Protein AF-0000000083257039 (afdb_homodimer)

Structure (mmCIF, N/CA/C/O backbone):
data_AF-0000000083257039-model_v1
#
loop_
_entity.id
_entity.type
_entity.pdbx_description
1 polymer 'Small, acid-soluble spore protein I'
#
loop_
_atom_site.group_PDB
_atom_site.id
_atom_site.type_symbol
_atom_site.label_atom_id
_atom_site.label_alt_id
_atom_site.label_comp_id
_atom_site.label_asym_id
_atom_site.label_entity_id
_atom_site.label_seq_id
_atom_site.pdbx_PDB_ins_code
_atom_site.Cartn_x
_atom_site.Cartn_y
_atom_site.Cartn_z
_atom_site.occupancy
_atom_site.B_iso_or_equiv
_atom_site.auth_seq_id
_atom_site.auth_comp_id
_atom_site.auth_asym_id
_atom_site.auth_atom_id
_atom_site.pdbx_PDB_model_num
ATOM 1 N N . MET A 1 1 ? -11.008 24.078 1.242 1 37.28 1 MET A N 1
ATOM 2 C CA . MET A 1 1 ? -9.961 23.5 0.401 1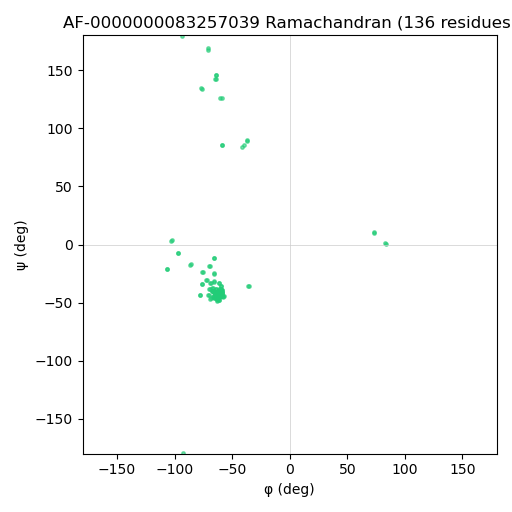 37.28 1 MET A CA 1
ATOM 3 C C . MET A 1 1 ? -9.883 22 0.578 1 37.28 1 MET A C 1
ATOM 5 O O . MET A 1 1 ? -9.797 21.5 1.703 1 37.28 1 MET A O 1
ATOM 9 N N . ASP A 1 2 ? -10.664 21.094 0.038 1 45.69 2 ASP A N 1
ATOM 10 C CA . ASP A 1 2 ? -11 19.688 0.23 1 45.69 2 ASP A CA 1
ATOM 11 C C . ASP A 1 2 ? -9.75 18.859 0.533 1 45.69 2 ASP A C 1
ATOM 13 O O . ASP A 1 2 ? -8.805 18.859 -0.255 1 45.69 2 ASP A O 1
ATOM 17 N N . LEU A 1 3 ? -9.289 18.797 1.85 1 57.06 3 LEU A N 1
ATOM 18 C CA . LEU A 1 3 ? -8.078 18.156 2.354 1 57.06 3 LEU A CA 1
ATOM 19 C C . LEU A 1 3 ? -7.809 16.859 1.6 1 57.06 3 LEU A C 1
ATOM 21 O O . LEU A 1 3 ? -8.625 15.93 1.631 1 57.06 3 LEU A O 1
ATOM 25 N N . ASN A 1 4 ? -6.973 16.859 0.339 1 85.5 4 ASN A N 1
ATOM 26 C CA . ASN A 1 4 ? -6.492 15.719 -0.444 1 85.5 4 ASN A CA 1
ATOM 27 C C . ASN A 1 4 ? -5.621 14.789 0.395 1 85.5 4 ASN A C 1
ATOM 29 O O . ASN A 1 4 ? -4.523 15.172 0.814 1 85.5 4 ASN A O 1
ATOM 33 N N . LEU A 1 5 ? -6.211 13.836 1.13 1 91.81 5 LEU A N 1
ATOM 34 C CA . LEU A 1 5 ? -5.582 12.844 1.993 1 91.81 5 LEU A CA 1
ATOM 35 C C . LEU A 1 5 ? -4.25 12.383 1.409 1 91.81 5 LEU A C 1
ATOM 37 O O . LEU A 1 5 ? -3.277 12.195 2.143 1 91.81 5 LEU A O 1
ATOM 41 N N . ARG A 1 6 ? -4.238 12.32 0.214 1 94.12 6 ARG A N 1
ATOM 42 C CA . ARG A 1 6 ? -2.992 11.938 -0.436 1 94.12 6 ARG A CA 1
ATOM 43 C C . ARG A 1 6 ? -1.897 12.961 -0.178 1 94.12 6 ARG A C 1
ATOM 45 O O . ARG A 1 6 ? -0.791 12.609 0.234 1 94.12 6 ARG A O 1
ATOM 52 N N . LYS A 1 7 ? -2.209 14.133 -0.351 1 93.69 7 LYS A N 1
ATOM 53 C CA . LYS A 1 7 ? -1.231 15.195 -0.168 1 93.69 7 LYS A CA 1
ATOM 54 C C . LYS A 1 7 ? -0.823 15.328 1.297 1 93.69 7 LYS A C 1
ATOM 56 O O . LYS A 1 7 ? 0.347 15.562 1.602 1 93.69 7 LYS A O 1
ATOM 61 N N . ALA A 1 8 ? -1.8 15.195 2.123 1 94.44 8 ALA A N 1
ATOM 62 C CA . ALA A 1 8 ? -1.508 15.273 3.553 1 94.44 8 ALA A CA 1
ATOM 63 C C . ALA A 1 8 ? -0.516 14.195 3.971 1 94.44 8 ALA A C 1
ATOM 65 O O . ALA A 1 8 ? 0.434 14.469 4.711 1 94.44 8 ALA A O 1
ATOM 66 N N . ILE A 1 9 ? -0.682 13.031 3.484 1 95.62 9 ILE A N 1
ATOM 67 C CA . ILE A 1 9 ? 0.191 11.914 3.822 1 95.62 9 ILE A CA 1
ATOM 68 C C . ILE A 1 9 ? 1.566 12.125 3.191 1 95.62 9 ILE A C 1
ATOM 70 O O . ILE A 1 9 ? 2.592 11.898 3.836 1 95.62 9 ILE A O 1
ATOM 74 N N . GLN A 1 10 ? 1.531 12.555 1.956 1 95.69 10 GLN A N 1
ATOM 75 C CA . GLN A 1 10 ? 2.797 12.82 1.28 1 95.69 10 GLN A CA 1
ATOM 76 C C . GLN A 1 10 ? 3.609 13.867 2.027 1 95.69 10 GLN A C 1
ATOM 78 O O . GLN A 1 10 ? 4.828 13.742 2.17 1 95.69 10 GLN A O 1
ATOM 83 N N . ASN A 1 11 ? 2.92 14.844 2.514 1 95.56 11 ASN A N 1
ATOM 84 C CA . ASN A 1 11 ? 3.594 15.898 3.266 1 95.56 11 ASN A CA 1
ATOM 85 C C . ASN A 1 11 ? 4.164 15.375 4.578 1 95.56 11 ASN A C 1
ATOM 87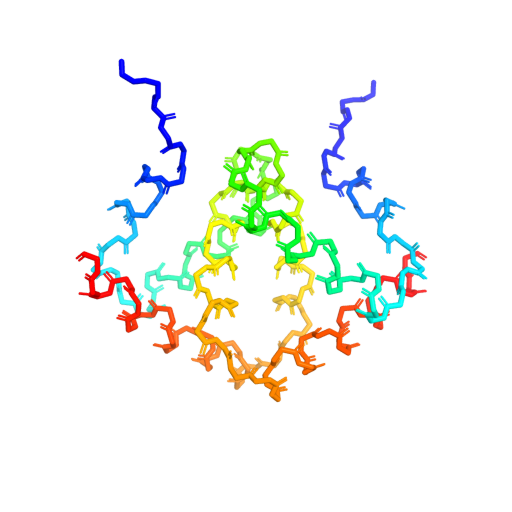 O O . ASN A 1 11 ? 5.234 15.805 5.016 1 95.56 11 ASN A O 1
ATOM 91 N N . ASN A 1 12 ? 3.426 14.5 5.16 1 94.75 12 ASN A N 1
ATOM 92 C CA . ASN A 1 12 ? 3.848 13.945 6.441 1 94.75 12 ASN A CA 1
ATOM 93 C C . ASN A 1 12 ? 5.117 13.117 6.301 1 94.75 12 ASN A C 1
ATOM 95 O O . ASN A 1 12 ? 5.953 13.094 7.207 1 94.75 12 ASN A O 1
ATOM 99 N N . VAL A 1 13 ? 5.281 12.484 5.176 1 96.62 13 VAL A N 1
ATOM 100 C CA . VAL A 1 13 ? 6.414 11.57 5.035 1 96.62 13 VAL A CA 1
ATOM 101 C C . VAL A 1 13 ? 7.52 12.242 4.223 1 96.62 13 VAL A C 1
ATOM 103 O O . VAL A 1 13 ? 8.555 11.625 3.943 1 96.62 13 VAL A O 1
ATOM 106 N N . ALA A 1 14 ? 7.328 13.414 3.893 1 96.88 14 ALA A N 1
ATOM 107 C CA . ALA A 1 14 ? 8.344 14.141 3.133 1 96.88 14 ALA A CA 1
ATOM 108 C C . ALA A 1 14 ? 9.656 14.227 3.908 1 96.88 14 ALA A C 1
ATOM 110 O O . ALA A 1 14 ? 9.664 14.602 5.082 1 96.88 14 ALA A O 1
ATOM 111 N N . GLY A 1 15 ? 10.758 13.781 3.264 1 96.31 15 GLY A N 1
ATOM 112 C CA . GLY A 1 15 ? 12.078 13.883 3.857 1 96.31 15 GLY A CA 1
ATOM 113 C C . GLY A 1 15 ? 12.398 12.758 4.82 1 96.31 15 GLY A C 1
ATOM 114 O O . GLY A 1 15 ? 13.445 12.758 5.469 1 96.31 15 GLY A O 1
ATOM 115 N N . HIS A 1 16 ? 11.492 11.852 4.98 1 97.69 16 HIS A N 1
ATOM 116 C CA . HIS A 1 16 ? 11.758 10.703 5.848 1 97.69 16 HIS A CA 1
ATOM 117 C C . HIS A 1 16 ? 12.891 9.852 5.297 1 97.69 16 HIS A C 1
ATOM 119 O O . HIS A 1 16 ? 13.031 9.695 4.078 1 97.69 16 HIS A O 1
ATOM 125 N N . ASN A 1 17 ? 13.656 9.297 6.266 1 97.81 17 ASN A N 1
ATOM 126 C CA . ASN A 1 17 ? 14.656 8.32 5.848 1 97.81 17 ASN A CA 1
ATOM 127 C C . ASN A 1 17 ? 14.117 6.898 5.906 1 97.81 17 ASN A C 1
ATOM 129 O O . ASN A 1 17 ? 12.945 6.688 6.234 1 97.81 17 ASN A O 1
ATOM 133 N N . GLU A 1 18 ? 14.938 5.961 5.566 1 98.06 18 GLU A N 1
ATOM 134 C CA . GLU A 1 18 ? 14.484 4.578 5.461 1 98.06 18 GLU A CA 1
ATOM 135 C C . GLU A 1 18 ? 13.961 4.062 6.797 1 98.06 18 GLU A C 1
ATOM 137 O O . GLU A 1 18 ? 12.953 3.346 6.84 1 98.06 18 GLU A O 1
ATOM 142 N N . GLU A 1 19 ? 14.664 4.395 7.898 1 98.06 19 GLU A N 1
ATOM 143 C CA . GLU A 1 19 ? 14.266 3.945 9.227 1 98.06 19 GLU A CA 1
ATOM 144 C C . GLU A 1 19 ? 12.891 4.496 9.609 1 98.06 19 GLU A C 1
ATOM 146 O O . GLU A 1 19 ? 12.062 3.781 10.18 1 98.06 19 GLU A O 1
ATOM 151 N N . GLN A 1 20 ? 12.68 5.723 9.359 1 98.12 20 GLN A N 1
ATOM 152 C CA . GLN A 1 20 ? 11.406 6.367 9.656 1 98.12 20 GLN A CA 1
ATOM 153 C C . GLN A 1 20 ? 10.281 5.77 8.812 1 98.12 20 GLN A C 1
ATOM 155 O O . GLN A 1 20 ? 9.172 5.551 9.312 1 98.12 20 GLN A O 1
ATOM 160 N N . LEU A 1 21 ? 10.555 5.551 7.559 1 98.44 21 LEU A N 1
ATOM 161 C CA . LEU A 1 21 ? 9.57 4.949 6.668 1 98.44 21 LEU A CA 1
ATOM 162 C C . LEU A 1 21 ? 9.219 3.539 7.125 1 98.44 21 LEU A C 1
ATOM 164 O O . LEU A 1 21 ? 8.039 3.174 7.168 1 98.44 21 LEU A O 1
ATOM 168 N N . GLU A 1 22 ? 10.203 2.811 7.461 1 98.38 22 GLU A N 1
ATOM 169 C CA . GLU A 1 22 ? 9.961 1.458 7.957 1 98.38 22 GLU A CA 1
ATOM 170 C C . GLU A 1 22 ? 9.109 1.479 9.227 1 98.38 22 GLU A C 1
ATOM 172 O O . GLU A 1 22 ? 8.211 0.654 9.391 1 98.38 22 GLU A O 1
ATOM 177 N N . ALA A 1 23 ? 9.422 2.355 10.156 1 97.5 23 ALA A N 1
ATOM 178 C CA . ALA A 1 23 ? 8.656 2.482 11.391 1 97.5 23 ALA A CA 1
ATOM 179 C C . ALA A 1 23 ? 7.195 2.816 11.102 1 97.5 23 ALA A C 1
ATOM 181 O O . ALA A 1 23 ? 6.289 2.273 11.734 1 97.5 23 ALA A O 1
ATOM 182 N N . THR A 1 24 ? 6.957 3.693 10.133 1 97.44 24 THR A N 1
ATOM 183 C CA . THR A 1 24 ? 5.605 4.086 9.75 1 97.44 24 THR A CA 1
ATOM 184 C C . THR A 1 24 ? 4.832 2.889 9.203 1 97.44 24 THR A C 1
ATOM 186 O O . THR A 1 24 ? 3.684 2.66 9.586 1 97.44 24 THR A O 1
ATOM 189 N N . ILE A 1 25 ? 5.492 2.119 8.375 1 97.94 25 ILE A N 1
ATOM 190 C CA . ILE A 1 25 ? 4.855 0.972 7.734 1 97.94 25 ILE A CA 1
ATOM 191 C C . ILE A 1 25 ? 4.566 -0.103 8.781 1 97.94 25 ILE A C 1
ATOM 193 O O . ILE A 1 25 ? 3.438 -0.591 8.883 1 97.94 25 ILE A O 1
ATOM 197 N N . THR A 1 26 ? 5.539 -0.414 9.625 1 97.5 26 THR A N 1
ATOM 198 C CA . THR A 1 26 ? 5.406 -1.493 10.594 1 97.5 26 THR A CA 1
ATOM 199 C C . THR A 1 26 ? 4.387 -1.129 11.672 1 97.5 26 THR A C 1
ATOM 201 O O . THR A 1 26 ? 3.621 -1.984 12.125 1 97.5 26 THR A O 1
ATOM 204 N N . GLU A 1 27 ? 4.359 0.117 12.102 1 96.19 27 GLU A N 1
ATOM 205 C CA . GLU A 1 27 ? 3.379 0.569 13.086 1 96.19 27 GLU A CA 1
ATOM 206 C C . GLU A 1 27 ? 1.958 0.447 12.539 1 96.19 27 GLU A C 1
ATOM 208 O O . GLU A 1 27 ? 1.054 -0.003 13.25 1 96.19 27 GLU A O 1
ATOM 213 N N . ALA A 1 28 ? 1.753 0.914 11.281 1 95.12 28 ALA A N 1
ATOM 214 C CA . ALA A 1 28 ? 0.429 0.846 10.664 1 95.12 28 ALA A CA 1
ATOM 215 C C . ALA A 1 28 ? -0.054 -0.598 10.562 1 95.12 28 ALA A C 1
ATOM 217 O O . ALA A 1 28 ? -1.235 -0.88 10.773 1 95.12 28 ALA A O 1
ATOM 218 N N . ILE A 1 29 ? 0.851 -1.49 10.32 1 96.06 29 ILE A N 1
ATOM 219 C CA . ILE A 1 29 ? 0.512 -2.898 10.148 1 96.06 29 ILE A CA 1
ATOM 220 C C . ILE A 1 29 ? 0.267 -3.541 11.508 1 96.06 29 ILE A C 1
ATOM 222 O O . ILE A 1 29 ? -0.728 -4.242 11.703 1 96.06 29 ILE A O 1
ATOM 226 N N . GLN A 1 30 ? 1.086 -3.252 12.461 1 94.94 30 GLN A N 1
ATOM 227 C CA . GLN A 1 30 ? 1.048 -3.906 13.766 1 94.94 30 GLN A CA 1
ATOM 228 C C . GLN A 1 30 ? -0.103 -3.375 14.617 1 94.94 30 GLN A C 1
ATOM 230 O O . GLN A 1 30 ? -0.695 -4.117 15.398 1 94.94 30 GLN A O 1
ATOM 235 N N . SER A 1 31 ? -0.402 -2.143 14.461 1 92.44 31 SER A N 1
ATOM 236 C CA . SER A 1 31 ? -1.479 -1.56 15.258 1 92.44 31 SER A CA 1
ATOM 237 C C . SER A 1 31 ? -2.836 -2.107 14.8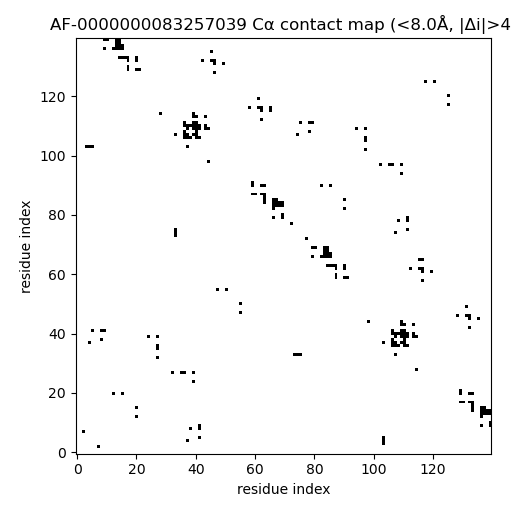36 1 92.44 31 SER A C 1
ATOM 239 O O . SER A 1 31 ? -3.771 -2.15 15.633 1 92.44 31 SER A O 1
ATOM 241 N N . GLY A 1 32 ? -2.963 -2.406 13.555 1 90.06 32 GLY A N 1
ATOM 242 C CA . GLY A 1 32 ? -4.219 -2.893 13.008 1 90.06 32 GLY A CA 1
ATOM 243 C C . GLY A 1 32 ? -5.281 -1.814 12.898 1 90.06 32 GLY A C 1
ATOM 244 O O . GLY A 1 32 ? -6.457 -2.113 12.695 1 90.06 32 GLY A O 1
ATOM 245 N N . GLU A 1 33 ? -4.871 -0.652 13.094 1 91.56 33 GLU A N 1
ATOM 246 C CA . GLU A 1 33 ? -5.836 0.443 13.047 1 91.56 33 GLU A CA 1
ATOM 247 C C . GLU A 1 33 ? -6.227 0.779 11.617 1 91.56 33 GLU A C 1
ATOM 249 O O . GLU A 1 33 ? -5.359 0.997 10.766 1 91.56 33 GLU A O 1
ATOM 254 N N . GLU A 1 34 ? -7.512 0.926 11.391 1 92.62 34 GLU A N 1
ATOM 255 C CA . GLU A 1 34 ? -8.023 1.18 10.047 1 92.62 34 GLU A CA 1
ATOM 256 C C . GLU A 1 34 ? -7.688 2.596 9.586 1 92.62 34 GLU A C 1
ATOM 258 O O . GLU A 1 34 ? -7.559 2.852 8.391 1 92.62 34 GLU A O 1
ATOM 263 N N . LYS A 1 35 ? -7.602 3.502 10.5 1 92.31 35 LYS A N 1
ATOM 264 C CA . LYS A 1 35 ? -7.336 4.902 10.172 1 92.31 35 LYS A CA 1
ATOM 265 C C . LYS A 1 35 ? -5.938 5.074 9.586 1 92.31 35 LYS A C 1
ATOM 267 O O . LYS A 1 35 ? -5.617 6.125 9.023 1 92.31 35 LYS A O 1
ATOM 272 N N . MET A 1 36 ? -5.008 4.055 9.641 1 94 36 MET A N 1
ATOM 273 C CA . MET A 1 36 ? -3.645 4.117 9.125 1 94 36 MET A CA 1
ATOM 274 C C . MET A 1 36 ? -3.562 3.496 7.734 1 94 36 MET A C 1
ATOM 276 O O . MET A 1 36 ? -2.562 3.664 7.035 1 94 36 MET A O 1
ATOM 280 N N . LEU A 1 37 ? -4.664 2.896 7.32 1 95.31 37 LEU A N 1
ATOM 281 C CA . LEU A 1 37 ? -4.664 2.176 6.051 1 95.31 37 LEU A CA 1
ATOM 282 C C . LEU A 1 37 ? -4.484 3.137 4.879 1 95.31 37 LEU A C 1
ATOM 284 O O . LEU A 1 37 ? -3.725 2.855 3.951 1 95.31 37 LEU A O 1
ATOM 288 N N . PRO A 1 38 ? -5.098 4.277 4.918 1 95.69 38 PRO A N 1
ATOM 289 C CA . PRO A 1 38 ? -4.871 5.215 3.812 1 95.69 38 PRO A CA 1
ATOM 290 C C . PRO A 1 38 ? -3.41 5.648 3.701 1 95.69 38 PRO A C 1
ATOM 292 O O . PRO A 1 38 ? -2.92 5.898 2.598 1 95.69 38 PRO A O 1
ATOM 295 N N . GLY A 1 39 ? -2.736 5.75 4.801 1 96.62 39 GLY A N 1
ATOM 296 C CA . GLY A 1 39 ? -1.321 6.082 4.777 1 96.62 39 GLY A CA 1
ATOM 297 C C . GLY A 1 39 ? -0.472 5.035 4.086 1 96.62 39 GLY A C 1
ATOM 298 O O . GLY A 1 39 ? 0.388 5.363 3.268 1 96.62 39 GLY A O 1
ATOM 299 N N . LEU A 1 40 ? -0.745 3.832 4.379 1 97.81 40 LEU A N 1
ATOM 300 C CA . LEU A 1 40 ? -0.064 2.729 3.711 1 97.81 40 LEU A CA 1
ATOM 301 C C . LEU A 1 40 ? -0.358 2.734 2.215 1 97.81 40 LEU A C 1
ATOM 303 O O . LEU A 1 40 ? 0.525 2.451 1.402 1 97.81 40 LEU A O 1
ATOM 307 N N . GLY A 1 41 ? -1.587 3.021 1.934 1 97.56 41 GLY A N 1
ATOM 308 C CA . GLY A 1 41 ? -1.981 3.082 0.535 1 97.56 41 GLY A CA 1
ATOM 309 C C . GLY A 1 41 ? -1.195 4.102 -0.264 1 97.56 41 GLY A C 1
ATOM 310 O O . GLY A 1 41 ? -0.783 3.832 -1.394 1 97.56 41 GLY A O 1
ATOM 311 N N . VAL A 1 42 ? -1.033 5.266 0.332 1 97.5 42 VAL A N 1
ATOM 312 C CA . VAL A 1 42 ? -0.289 6.324 -0.343 1 97.5 42 VAL A CA 1
ATOM 313 C C . VAL A 1 42 ? 1.158 5.887 -0.552 1 97.5 42 VAL A C 1
ATOM 315 O O . VAL A 1 42 ? 1.735 6.121 -1.617 1 97.5 42 VAL A O 1
ATOM 318 N N . LEU A 1 43 ? 1.793 5.227 0.439 1 98.06 43 LEU A N 1
ATOM 319 C CA . LEU A 1 43 ? 3.168 4.758 0.311 1 98.06 43 LEU A CA 1
ATOM 320 C C . LEU A 1 43 ? 3.281 3.701 -0.783 1 98.06 43 LEU A C 1
ATOM 322 O O . LEU A 1 43 ? 4.227 3.719 -1.573 1 98.06 43 LEU A O 1
ATOM 326 N N . PHE A 1 44 ? 2.311 2.791 -0.878 1 98.19 44 PHE A N 1
ATOM 327 C CA . PHE A 1 44 ? 2.295 1.77 -1.917 1 98.19 44 PHE A CA 1
ATOM 328 C C . PHE A 1 44 ? 2.188 2.404 -3.299 1 98.19 44 PHE A C 1
ATOM 330 O O . PHE A 1 44 ? 2.861 1.977 -4.238 1 98.19 44 PHE A O 1
ATOM 337 N N . GLU A 1 45 ? 1.3 3.391 -3.34 1 97.81 45 GLU A N 1
ATOM 338 C CA . GLU A 1 45 ? 1.14 4.098 -4.605 1 97.81 45 GLU A CA 1
ATOM 339 C C . GLU A 1 45 ? 2.451 4.738 -5.051 1 97.81 45 GLU A C 1
ATOM 341 O O . GLU A 1 45 ? 2.82 4.66 -6.223 1 97.81 45 GLU A O 1
ATOM 346 N N . MET A 1 46 ? 3.162 5.359 -4.176 1 97.44 46 MET A N 1
ATOM 347 C CA . MET A 1 46 ? 4.434 6.004 -4.496 1 97.44 46 MET A CA 1
ATOM 348 C C . MET A 1 46 ? 5.461 4.98 -4.969 1 97.44 46 MET A C 1
ATOM 350 O O . MET A 1 46 ? 6.18 5.219 -5.938 1 97.44 46 MET A O 1
ATOM 354 N N . TYR A 1 47 ? 5.492 3.842 -4.305 1 97.88 47 TYR A N 1
ATOM 355 C CA . TYR A 1 47 ? 6.418 2.797 -4.73 1 97.88 47 TYR A CA 1
ATOM 356 C C . TYR A 1 47 ? 6.031 2.254 -6.102 1 97.88 47 TYR A C 1
ATOM 358 O O . TYR A 1 47 ? 6.891 2.094 -6.973 1 97.88 47 TYR A O 1
ATOM 366 N N . TRP A 1 48 ? 4.793 2.014 -6.293 1 97.94 48 TRP A N 1
ATOM 367 C CA . TRP A 1 48 ? 4.297 1.41 -7.523 1 97.94 48 TRP A CA 1
ATOM 368 C C . TRP A 1 48 ? 4.633 2.279 -8.734 1 97.94 48 TRP A C 1
ATOM 370 O O . TRP A 1 48 ? 4.996 1.765 -9.789 1 97.94 48 TRP A O 1
ATOM 380 N N . GLN A 1 49 ? 4.535 3.551 -8.555 1 96.25 49 GLN A N 1
ATOM 381 C CA . GLN A 1 49 ? 4.758 4.484 -9.656 1 96.25 49 GLN A CA 1
ATOM 382 C C . GLN A 1 49 ? 6.23 4.516 -10.062 1 96.25 49 GLN A C 1
ATOM 384 O O . GLN A 1 49 ? 6.562 4.898 -11.188 1 96.25 49 GLN A O 1
ATOM 389 N N . GLN A 1 50 ? 7.078 4.043 -9.18 1 95.38 50 GLN A N 1
ATOM 390 C CA . GLN A 1 50 ? 8.516 4.078 -9.445 1 95.38 50 GLN A CA 1
ATOM 391 C C . GLN A 1 50 ? 9.047 2.684 -9.766 1 95.38 50 GLN A C 1
ATOM 393 O O . GLN A 1 50 ? 10.141 2.543 -10.32 1 95.38 50 GLN A O 1
ATOM 398 N N . ALA A 1 51 ? 8.344 1.71 -9.375 1 96.38 51 ALA A N 1
ATOM 399 C CA . ALA A 1 51 ? 8.789 0.328 -9.539 1 96.38 51 ALA A CA 1
ATOM 400 C C . ALA A 1 51 ? 8.906 -0.044 -11.008 1 96.38 51 ALA A C 1
ATOM 402 O O . ALA A 1 51 ? 8.094 0.401 -11.836 1 96.38 51 ALA A O 1
ATOM 403 N N . SER A 1 52 ? 9.914 -0.833 -11.328 1 96.62 52 SER A N 1
ATOM 404 C CA . SER A 1 52 ? 10.039 -1.391 -12.672 1 96.62 52 SER A CA 1
ATOM 405 C C . SER A 1 52 ? 8.984 -2.457 -12.93 1 96.62 52 SER A C 1
ATOM 407 O O . SER A 1 52 ? 8.352 -2.949 -11.992 1 96.62 52 SER A O 1
ATOM 409 N N . GLU A 1 53 ? 8.859 -2.834 -14.188 1 96.25 53 GLU A N 1
ATOM 410 C CA . GLU A 1 53 ? 7.91 -3.883 -14.531 1 96.25 53 GLU A CA 1
ATOM 411 C C . GLU A 1 53 ? 8.242 -5.188 -13.82 1 96.25 53 GLU A C 1
ATOM 413 O O . GLU A 1 53 ? 7.34 -5.91 -13.383 1 96.25 53 GLU A O 1
ATOM 418 N N . ASP A 1 54 ? 9.508 -5.438 -13.727 1 96.69 54 ASP A N 1
ATOM 419 C CA . ASP A 1 54 ? 9.938 -6.648 -13.039 1 96.69 54 ASP A CA 1
ATOM 420 C C . ASP A 1 54 ? 9.562 -6.598 -11.555 1 96.69 54 ASP A C 1
ATOM 422 O O . ASP A 1 54 ? 9.133 -7.602 -10.984 1 96.69 54 ASP A O 1
ATOM 426 N N . GLU A 1 55 ? 9.742 -5.52 -10.93 1 96.5 55 GLU A N 1
ATOM 427 C CA . GLU A 1 55 ? 9.391 -5.344 -9.523 1 96.5 55 GLU A CA 1
ATOM 428 C C . GLU A 1 55 ? 7.891 -5.484 -9.312 1 96.5 55 GLU A C 1
ATOM 430 O O . GLU A 1 55 ? 7.449 -6.121 -8.352 1 96.5 55 GLU A O 1
ATOM 435 N N . LYS A 1 56 ? 7.109 -4.887 -10.203 1 97.75 56 LYS A N 1
ATOM 436 C CA . LYS A 1 56 ? 5.656 -4.988 -10.117 1 97.75 56 LYS A CA 1
ATOM 437 C C . LYS A 1 56 ? 5.195 -6.434 -10.273 1 97.75 56 LYS A C 1
ATOM 439 O O . LYS A 1 56 ? 4.297 -6.887 -9.562 1 97.75 56 LYS A O 1
ATOM 444 N N . GLU A 1 57 ? 5.836 -7.113 -11.195 1 97.44 57 GLU A N 1
ATOM 445 C CA . GLU A 1 57 ? 5.504 -8.523 -11.406 1 97.44 57 GLU A CA 1
ATOM 446 C C . GLU A 1 57 ? 5.812 -9.352 -10.156 1 97.44 57 GLU A C 1
ATOM 448 O O . GLU A 1 57 ? 5.07 -10.273 -9.82 1 97.44 57 GLU A O 1
ATOM 453 N N . GLY A 1 58 ? 6.973 -9.055 -9.555 1 96.75 58 GLY A N 1
ATOM 454 C CA . GLY A 1 58 ? 7.301 -9.734 -8.312 1 96.75 58 GLY A CA 1
ATOM 455 C C . GLY A 1 58 ? 6.27 -9.508 -7.219 1 96.75 58 GLY A C 1
ATOM 456 O O . GLY A 1 58 ? 5.902 -10.445 -6.504 1 96.75 58 GLY A O 1
ATOM 457 N N . ILE A 1 59 ? 5.832 -8.328 -7.117 1 98 59 ILE A N 1
ATOM 458 C CA . ILE A 1 59 ? 4.816 -7.984 -6.133 1 98 59 ILE A CA 1
ATOM 459 C C . ILE A 1 59 ? 3.52 -8.727 -6.441 1 98 59 ILE A C 1
ATOM 461 O O . ILE A 1 59 ? 2.912 -9.328 -5.555 1 98 59 ILE A O 1
ATOM 465 N N . LEU A 1 60 ? 3.135 -8.703 -7.695 1 98.44 60 LEU A N 1
ATOM 466 C CA . LEU A 1 60 ? 1.879 -9.328 -8.109 1 98.44 60 LEU A CA 1
ATOM 467 C C . LEU A 1 60 ? 1.915 -10.836 -7.879 1 98.44 60 LEU A C 1
ATOM 469 O O . LEU A 1 60 ? 0.917 -11.43 -7.461 1 98.44 60 LEU A O 1
ATOM 473 N N . ASN A 1 61 ? 3.016 -11.422 -8.125 1 98.06 61 ASN A N 1
ATOM 474 C CA . ASN A 1 61 ? 3.164 -12.852 -7.891 1 98.06 61 ASN A CA 1
ATOM 475 C C . ASN A 1 61 ? 2.959 -13.203 -6.418 1 98.06 61 ASN A C 1
ATOM 477 O O . ASN A 1 61 ? 2.227 -14.141 -6.094 1 98.06 61 ASN A O 1
ATOM 481 N N . LYS A 1 62 ? 3.564 -12.508 -5.566 1 97.56 62 LYS A N 1
ATOM 482 C CA . LYS A 1 62 ? 3.453 -12.758 -4.133 1 97.56 62 LYS A CA 1
ATOM 483 C C . LYS A 1 62 ? 2.041 -12.461 -3.631 1 97.56 62 LYS A C 1
ATOM 485 O O . LYS A 1 62 ? 1.513 -13.188 -2.783 1 97.56 62 LYS A O 1
ATOM 490 N N . LEU A 1 63 ? 1.453 -11.406 -4.137 1 98.25 63 LEU A N 1
ATOM 491 C CA . LEU A 1 63 ? 0.087 -11.07 -3.752 1 98.25 63 LEU A CA 1
ATOM 492 C C . LEU A 1 63 ? -0.886 -12.156 -4.184 1 98.25 63 LEU A C 1
ATOM 494 O O . LEU A 1 63 ? -1.802 -12.508 -3.436 1 98.25 63 LEU A O 1
ATOM 498 N N . GLU A 1 64 ? -0.689 -12.609 -5.383 1 98.31 64 GLU A N 1
ATOM 499 C CA . GLU A 1 64 ? -1.555 -13.688 -5.867 1 98.31 64 GLU A CA 1
ATOM 500 C C . GLU A 1 64 ? -1.48 -14.906 -4.957 1 98.31 64 GLU A C 1
ATOM 502 O O . GLU A 1 64 ? -2.504 -15.523 -4.656 1 98.31 64 GLU A O 1
ATOM 507 N N . GLU A 1 65 ? -0.276 -15.281 -4.57 1 97.56 65 GLU A N 1
ATOM 508 C CA . GLU A 1 65 ? -0.098 -16.391 -3.645 1 97.56 65 GLU A CA 1
ATOM 509 C C . GLU A 1 65 ? -0.833 -16.141 -2.332 1 97.56 65 GLU A C 1
ATOM 511 O O . GLU A 1 65 ? -1.494 -17.047 -1.804 1 97.56 65 GLU A O 1
ATOM 516 N N . GLU A 1 66 ? -0.714 -14.969 -1.83 1 96.56 66 GLU A N 1
ATOM 517 C CA . GLU A 1 66 ? -1.33 -14.617 -0.553 1 96.56 66 GLU A CA 1
ATOM 518 C C . GLU A 1 66 ? -2.854 -14.641 -0.653 1 96.56 66 GLU A C 1
ATOM 520 O O . GLU A 1 66 ? -3.531 -15.188 0.218 1 96.56 66 GLU A O 1
ATOM 525 N N . VAL A 1 67 ? -3.426 -14.062 -1.693 1 97.5 67 VAL A N 1
ATOM 526 C CA . VAL A 1 67 ? -4.879 -13.953 -1.784 1 97.5 67 VAL A CA 1
ATOM 527 C C . VAL A 1 67 ? -5.477 -15.312 -2.156 1 97.5 67 VAL A C 1
ATOM 529 O O . VAL A 1 67 ? -6.664 -15.555 -1.94 1 97.5 67 VAL A O 1
ATOM 532 N N . GLY A 1 68 ? -4.633 -16.141 -2.795 1 96.31 68 GLY A N 1
ATOM 533 C CA . GLY A 1 68 ? -5.047 -17.516 -3.051 1 96.31 68 GLY A CA 1
ATOM 534 C C . GLY A 1 68 ? -5.227 -18.328 -1.784 1 96.31 68 GLY A C 1
ATOM 535 O O . GLY A 1 68 ? -5.949 -19.328 -1.778 1 96.31 68 GLY A O 1
ATOM 536 N N . LYS A 1 69 ? -4.551 -17.922 -0.737 1 95.12 69 LYS A N 1
ATOM 537 C CA . LYS A 1 69 ? -4.609 -18.625 0.539 1 95.12 69 LYS A CA 1
ATOM 538 C C . LYS A 1 69 ? -5.777 -18.141 1.388 1 95.12 69 LYS A C 1
ATOM 540 O O . LYS A 1 69 ? -6.09 -18.719 2.426 1 95.12 69 LYS A O 1
ATOM 545 N N . LEU A 1 70 ? -6.266 -17.031 1.05 1 90.56 70 LEU A N 1
ATOM 546 C CA . LEU A 1 70 ? -7.395 -16.484 1.804 1 90.56 70 LEU A CA 1
ATOM 547 C C . LEU A 1 70 ? -8.633 -17.359 1.617 1 90.56 70 LEU A C 1
ATOM 549 O O . LEU A 1 70 ? -8.781 -18.016 0.592 1 90.56 70 LEU A O 1
ATOM 553 N N . MET B 1 1 ? -21.594 -5.898 14.227 1 37.06 1 MET B N 1
ATOM 554 C CA . MET B 1 1 ? -20.328 -6.578 14.008 1 37.06 1 MET B CA 1
ATOM 555 C C . MET B 1 1 ? -19.344 -5.668 13.281 1 37.06 1 MET B C 1
ATOM 557 O O . MET B 1 1 ? -19.672 -5.082 12.25 1 37.06 1 MET B O 1
ATOM 561 N N . ASP B 1 2 ? -18.625 -4.699 13.852 1 45.47 2 ASP B N 1
ATOM 562 C CA . ASP B 1 2 ? -17.844 -3.555 13.414 1 45.47 2 ASP B CA 1
ATOM 563 C C . ASP B 1 2 ? -17.047 -3.889 12.156 1 45.47 2 ASP B C 1
ATOM 565 O O . ASP B 1 2 ? -16.281 -4.855 12.141 1 45.47 2 ASP B O 1
ATOM 569 N N . LEU B 1 3 ? -17.672 -3.742 10.891 1 57.66 3 LEU B N 1
ATOM 570 C CA . LEU B 1 3 ? -17.125 -4.066 9.578 1 57.66 3 LEU B CA 1
ATOM 571 C C . LEU B 1 3 ? -15.633 -3.746 9.508 1 57.66 3 LEU B C 1
ATOM 573 O O . LEU B 1 3 ? -15.234 -2.592 9.68 1 57.66 3 LEU B O 1
ATOM 577 N N . ASN B 1 4 ? -14.617 -4.781 9.891 1 85.38 4 ASN B N 1
ATOM 578 C CA . ASN B 1 4 ? -13.164 -4.719 9.773 1 85.38 4 ASN B CA 1
ATOM 579 C C . ASN B 1 4 ? -12.727 -4.504 8.32 1 85.38 4 ASN B C 1
ATOM 581 O O . ASN B 1 4 ? -12.922 -5.375 7.477 1 85.38 4 ASN B O 1
ATOM 585 N N . LEU B 1 5 ? -12.664 -3.236 7.852 1 91.81 5 LEU B N 1
ATOM 586 C CA . LEU B 1 5 ? -12.281 -2.805 6.508 1 91.81 5 LEU B CA 1
ATOM 587 C C . LEU B 1 5 ? -11.18 -3.691 5.949 1 91.81 5 LEU B C 1
ATOM 589 O O . LEU B 1 5 ? -11.188 -4.027 4.762 1 91.81 5 LEU B O 1
ATOM 593 N N . ARG B 1 6 ? -10.375 -4.074 6.762 1 94.19 6 ARG B N 1
ATOM 594 C CA . ARG B 1 6 ? -9.305 -4.973 6.324 1 94.19 6 ARG B CA 1
ATOM 595 C C . ARG B 1 6 ? -9.875 -6.293 5.816 1 94.19 6 ARG B C 1
ATOM 597 O O . ARG B 1 6 ? -9.531 -6.746 4.723 1 94.19 6 ARG B O 1
ATOM 604 N N . LYS B 1 7 ? -10.695 -6.832 6.539 1 93.75 7 LYS B N 1
ATOM 605 C CA . LYS B 1 7 ? -11.281 -8.117 6.172 1 93.75 7 LYS B CA 1
ATOM 606 C C . LYS B 1 7 ? -12.156 -7.992 4.926 1 93.75 7 LYS B C 1
ATOM 608 O O . LYS B 1 7 ? -12.164 -8.883 4.078 1 93.75 7 LYS B O 1
ATOM 613 N N . ALA B 1 8 ? -12.883 -6.914 4.887 1 94.5 8 ALA B N 1
ATOM 614 C CA . ALA B 1 8 ? -13.734 -6.688 3.719 1 94.5 8 ALA B CA 1
ATOM 615 C C . ALA B 1 8 ? -12.906 -6.625 2.439 1 94.5 8 ALA B C 1
ATOM 617 O O . ALA B 1 8 ? -13.266 -7.223 1.425 1 94.5 8 ALA B O 1
ATOM 618 N N . ILE B 1 9 ? -11.805 -5.98 2.484 1 95.69 9 ILE B N 1
ATOM 619 C CA . ILE B 1 9 ? -10.938 -5.832 1.322 1 95.69 9 ILE B CA 1
ATOM 620 C C . ILE B 1 9 ? -10.273 -7.168 1 1 95.69 9 ILE B C 1
ATOM 622 O O . ILE B 1 9 ? -10.195 -7.562 -0.166 1 95.69 9 ILE B O 1
ATOM 626 N N . GLN B 1 10 ? -9.828 -7.809 2.049 1 95.69 10 GLN B N 1
ATOM 627 C CA . GLN B 1 10 ? -9.219 -9.117 1.843 1 95.69 10 GLN B CA 1
ATOM 628 C C . GLN B 1 10 ? -10.195 -10.086 1.174 1 95.69 10 GLN B C 1
ATOM 630 O O . GLN B 1 10 ? -9.812 -10.836 0.279 1 95.69 10 GLN B O 1
ATOM 635 N N . ASN B 1 11 ? -11.414 -10 1.579 1 95.62 11 ASN B N 1
ATOM 636 C CA . ASN B 1 11 ? -12.438 -10.867 0.992 1 95.62 11 ASN B CA 1
ATOM 637 C C . ASN B 1 11 ? -12.688 -10.516 -0.473 1 95.62 11 ASN B C 1
ATOM 639 O O . ASN B 1 11 ? -12.938 -11.406 -1.291 1 95.62 11 ASN B O 1
ATOM 643 N N . ASN B 1 12 ? -12.648 -9.266 -0.727 1 94.81 12 ASN B N 1
ATOM 644 C CA . ASN B 1 12 ? -12.906 -8.797 -2.088 1 94.81 12 ASN B CA 1
ATOM 645 C C . ASN B 1 12 ? -11.82 -9.273 -3.055 1 94.81 12 ASN B C 1
ATOM 647 O O . ASN B 1 12 ? -12.109 -9.555 -4.219 1 94.81 12 ASN B O 1
ATOM 651 N N . VAL B 1 13 ? -10.617 -9.414 -2.564 1 96.69 13 VAL B N 1
ATOM 652 C CA . VAL B 1 13 ? -9.523 -9.742 -3.473 1 96.69 13 VAL B CA 1
ATOM 653 C C . VAL B 1 13 ? -9.172 -11.227 -3.344 1 96.69 13 VAL B C 1
ATOM 655 O O . VAL B 1 13 ? -8.242 -11.703 -3.988 1 96.69 13 VAL B O 1
ATOM 658 N N . ALA B 1 14 ? -9.867 -11.906 -2.582 1 96.88 14 ALA B N 1
ATOM 659 C CA . ALA B 1 14 ? -9.625 -13.336 -2.418 1 96.88 14 ALA B CA 1
ATOM 660 C C . ALA B 1 14 ? -9.758 -14.07 -3.748 1 96.88 14 ALA B C 1
ATOM 662 O O . ALA B 1 14 ? -10.75 -13.898 -4.461 1 96.88 14 ALA B O 1
ATOM 663 N N . GLY B 1 15 ? -8.703 -14.828 -4.121 1 96.38 15 GLY B N 1
ATOM 664 C CA . GLY B 1 15 ? -8.742 -15.656 -5.32 1 96.38 15 GLY B CA 1
ATOM 665 C C . GLY B 1 15 ? -8.414 -14.883 -6.586 1 96.38 15 GLY B C 1
ATOM 666 O O . GLY B 1 15 ? -8.484 -15.422 -7.688 1 96.38 15 GLY B O 1
ATOM 667 N N . HIS B 1 16 ? -8.133 -13.625 -6.453 1 97.81 16 HIS B N 1
ATOM 668 C CA . HIS B 1 16 ? -7.758 -12.852 -7.625 1 97.81 16 HIS B CA 1
ATOM 669 C C . HIS B 1 16 ? -6.449 -13.359 -8.227 1 97.81 16 HIS B C 1
ATOM 671 O O . HIS B 1 16 ? -5.547 -13.773 -7.496 1 97.81 16 HIS B O 1
ATOM 677 N N . ASN B 1 17 ? -6.422 -13.25 -9.57 1 97.88 17 ASN B N 1
ATOM 678 C CA . ASN B 1 17 ? -5.152 -13.555 -10.227 1 97.88 17 ASN B CA 1
A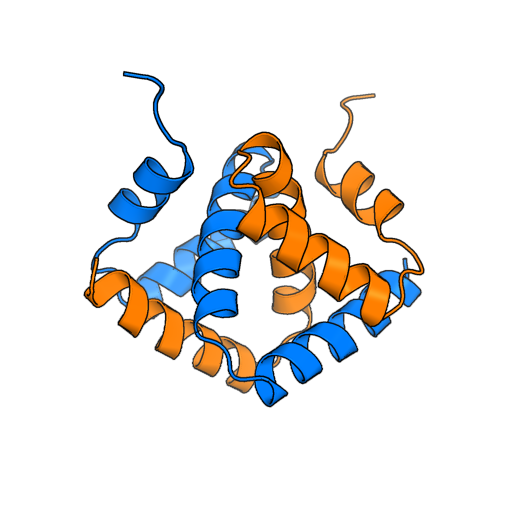TOM 679 C C . ASN B 1 17 ? -4.312 -12.297 -10.43 1 97.88 17 ASN B C 1
ATOM 681 O O . ASN B 1 17 ? -4.711 -11.203 -10.016 1 97.88 17 ASN B O 1
ATOM 685 N N . GLU B 1 18 ? -3.164 -12.453 -11 1 98.12 18 GLU B N 1
ATOM 686 C CA . GLU B 1 18 ? -2.223 -11.344 -11.133 1 98.12 18 GLU B CA 1
ATOM 687 C C . GLU B 1 18 ? -2.828 -10.195 -11.938 1 98.12 18 GLU B C 1
ATOM 689 O O . GLU B 1 18 ? -2.635 -9.031 -11.602 1 98.12 18 GLU B O 1
ATOM 694 N N . GLU B 1 19 ? -3.543 -10.539 -13.047 1 98.06 19 GLU B N 1
ATOM 695 C CA . GLU B 1 19 ? -4.148 -9.523 -13.906 1 98.06 19 GLU B CA 1
ATOM 696 C C . GLU B 1 19 ? -5.203 -8.719 -13.148 1 98.06 19 GLU B C 1
ATOM 698 O O . GLU B 1 19 ? -5.277 -7.496 -13.297 1 98.06 19 GLU B O 1
ATOM 703 N N . GLN B 1 20 ? -6.004 -9.367 -12.414 1 98.19 20 GLN B N 1
ATOM 704 C CA . GLN B 1 20 ? -7.043 -8.719 -11.625 1 98.19 20 GLN B CA 1
ATOM 705 C C . GLN B 1 20 ? -6.434 -7.828 -10.539 1 98.19 20 GLN B C 1
ATOM 707 O O . GLN B 1 20 ? -6.91 -6.719 -10.297 1 98.19 20 GLN B O 1
ATOM 712 N N . LEU B 1 21 ? -5.398 -8.352 -9.883 1 98.5 21 LEU B N 1
ATOM 713 C CA . LEU B 1 21 ? -4.711 -7.582 -8.852 1 98.5 21 LEU B CA 1
ATOM 714 C C . LEU B 1 21 ? -4.07 -6.332 -9.445 1 98.5 21 LEU B C 1
ATOM 716 O O . LEU B 1 21 ? -4.191 -5.242 -8.883 1 98.5 21 LEU B O 1
ATOM 720 N N . GLU B 1 22 ? -3.473 -6.484 -10.539 1 98.44 22 GLU B N 1
ATOM 721 C CA . GLU B 1 22 ? -2.865 -5.336 -11.211 1 98.44 22 GLU B CA 1
ATOM 722 C C . GLU B 1 22 ? -3.916 -4.297 -11.586 1 98.44 22 GLU B C 1
ATOM 724 O O . GLU B 1 22 ? -3.689 -3.096 -11.438 1 98.44 22 GLU B O 1
ATOM 729 N N . ALA B 1 23 ? -5.031 -4.727 -12.133 1 97.56 23 ALA B N 1
ATOM 730 C CA . ALA B 1 23 ? -6.113 -3.818 -12.5 1 97.56 23 ALA B CA 1
ATOM 731 C C . ALA B 1 23 ? -6.621 -3.047 -11.289 1 97.56 23 ALA B C 1
ATOM 733 O O . ALA B 1 23 ? -6.887 -1.847 -11.375 1 97.56 23 ALA B O 1
ATOM 734 N N . THR B 1 24 ? -6.738 -3.729 -10.148 1 97.5 24 THR B N 1
ATOM 735 C CA . THR B 1 24 ? -7.195 -3.104 -8.914 1 97.5 24 THR B CA 1
ATOM 736 C C . THR B 1 24 ? -6.223 -2.018 -8.461 1 97.5 24 THR B C 1
ATOM 738 O O . THR B 1 24 ? -6.637 -0.912 -8.109 1 97.5 24 THR B O 1
ATOM 741 N N . ILE B 1 25 ? -4.941 -2.336 -8.539 1 98.06 25 ILE B N 1
ATOM 742 C CA . ILE B 1 25 ? -3.908 -1.41 -8.094 1 98.06 25 ILE B CA 1
ATOM 743 C C . ILE B 1 25 ? -3.855 -0.203 -9.031 1 98.06 25 ILE B C 1
ATOM 745 O O . ILE B 1 25 ? -3.9 0.943 -8.578 1 98.06 25 ILE B O 1
ATOM 749 N N . THR B 1 26 ? -3.871 -0.436 -10.328 1 97.62 26 THR B N 1
ATOM 750 C CA . THR B 1 26 ? -3.723 0.635 -11.305 1 97.62 26 THR B CA 1
ATOM 751 C C . THR B 1 26 ? -4.957 1.53 -11.32 1 97.62 26 THR B C 1
ATOM 753 O O . THR B 1 26 ? -4.848 2.75 -11.477 1 97.62 26 THR B O 1
ATOM 756 N N . GLU B 1 27 ? -6.129 0.965 -11.188 1 96.31 27 GLU B N 1
ATOM 757 C CA . GLU B 1 27 ? -7.355 1.75 -11.133 1 96.31 27 GLU B CA 1
ATOM 758 C C . GLU B 1 27 ? -7.367 2.672 -9.914 1 96.31 27 GLU B C 1
ATOM 760 O O . GLU B 1 27 ? -7.754 3.838 -10.016 1 96.31 27 GLU B O 1
ATOM 765 N N . ALA B 1 28 ? -7.004 2.1 -8.734 1 95.31 28 ALA B N 1
ATOM 766 C CA . ALA B 1 28 ? -6.984 2.895 -7.512 1 95.31 28 ALA B CA 1
ATOM 767 C C . ALA B 1 28 ? -6.016 4.07 -7.637 1 95.31 28 ALA B C 1
ATOM 769 O O . ALA B 1 28 ? -6.305 5.172 -7.168 1 95.31 28 ALA B O 1
ATOM 770 N N . ILE B 1 29 ? -4.938 3.869 -8.32 1 96.31 29 ILE B N 1
ATOM 771 C CA . ILE B 1 29 ? -3.91 4.895 -8.469 1 96.31 29 ILE B CA 1
ATOM 772 C C . ILE B 1 29 ? -4.359 5.918 -9.508 1 96.31 29 ILE B C 1
ATOM 774 O O . ILE B 1 29 ? -4.27 7.129 -9.281 1 96.31 29 ILE B O 1
ATOM 778 N N . GLN B 1 30 ? -4.902 5.477 -10.594 1 95.12 30 GLN B N 1
ATOM 779 C CA . GLN B 1 30 ? -5.242 6.34 -11.719 1 95.12 30 GLN B CA 1
ATOM 780 C C . GLN B 1 30 ? -6.5 7.152 -11.43 1 95.12 30 GLN B C 1
ATOM 782 O O . GLN B 1 30 ? -6.625 8.297 -11.875 1 95.12 30 GLN B O 1
ATOM 787 N N . SER B 1 31 ? -7.391 6.586 -10.727 1 92.75 31 SER B N 1
ATOM 788 C CA . SER B 1 31 ? -8.625 7.301 -10.422 1 92.75 31 SER B CA 1
ATOM 789 C C . SER B 1 31 ? -8.375 8.469 -9.477 1 92.75 31 SER B C 1
ATOM 791 O O . SER B 1 31 ? -9.109 9.461 -9.5 1 92.75 31 SER B O 1
ATOM 793 N N . GLY B 1 32 ? -7.418 8.289 -8.594 1 90.5 32 GLY B N 1
ATOM 794 C CA . GLY B 1 32 ? -7.105 9.305 -7.598 1 90.5 32 GLY B CA 1
ATOM 795 C C . GLY B 1 32 ? -8.148 9.398 -6.5 1 90.5 32 GLY B C 1
ATOM 796 O O . GLY B 1 32 ? -8.156 10.359 -5.727 1 90.5 32 GLY B O 1
ATOM 797 N N . GLU B 1 33 ? -8.984 8.477 -6.484 1 91.75 33 GLU B N 1
ATOM 798 C CA . GLU B 1 33 ? -10.047 8.523 -5.488 1 91.75 33 GLU B CA 1
ATOM 799 C C . GLU B 1 33 ? -9.531 8.109 -4.113 1 91.75 33 GLU B C 1
ATOM 801 O O . GLU B 1 33 ? -8.90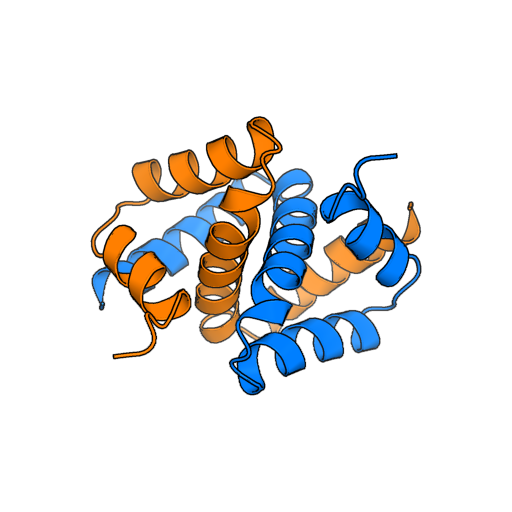6 7.055 -3.971 1 91.75 33 GLU B O 1
ATOM 806 N N . GLU B 1 34 ? -9.891 8.867 -3.107 1 92.88 34 GLU B N 1
ATOM 807 C CA . GLU B 1 34 ? -9.406 8.617 -1.754 1 92.88 34 GLU B CA 1
ATOM 808 C C . GLU B 1 34 ? -10.055 7.375 -1.152 1 92.88 34 GLU B C 1
ATOM 810 O O . GLU B 1 34 ? -9.461 6.715 -0.296 1 92.88 34 GLU B O 1
ATOM 815 N N . LYS B 1 35 ? -11.266 7.094 -1.537 1 92.44 35 LYS B N 1
ATOM 816 C CA . LYS B 1 35 ? -12 5.961 -0.993 1 92.44 35 LYS B CA 1
ATOM 817 C C . LYS B 1 35 ? -11.352 4.637 -1.386 1 92.44 35 LYS B C 1
ATOM 819 O O . LYS B 1 35 ? -11.672 3.588 -0.827 1 92.44 35 LYS B O 1
ATOM 824 N N . MET B 1 36 ? -10.359 4.605 -2.346 1 94 36 MET B N 1
ATOM 825 C CA . MET B 1 36 ? -9.68 3.395 -2.799 1 94 36 MET B CA 1
ATOM 826 C C . MET B 1 36 ? -8.352 3.219 -2.078 1 94 36 MET B C 1
ATOM 828 O O . MET B 1 36 ? -7.738 2.15 -2.146 1 94 36 MET B O 1
ATOM 832 N N . LEU B 1 37 ? -7.977 4.227 -1.306 1 95.38 37 LEU B N 1
ATOM 833 C CA . LEU B 1 37 ? -6.668 4.215 -0.657 1 95.38 37 LEU B CA 1
ATOM 834 C C . LEU B 1 37 ? -6.594 3.113 0.394 1 95.38 37 LEU B C 1
ATOM 836 O O . LEU B 1 37 ? -5.586 2.408 0.488 1 95.38 37 LEU B O 1
ATOM 840 N N . PRO B 1 38 ? -7.645 2.896 1.142 1 95.69 38 PRO B N 1
ATOM 841 C CA . PRO B 1 38 ? -7.574 1.795 2.104 1 95.69 38 PRO B CA 1
ATOM 842 C C . PRO B 1 38 ? -7.371 0.437 1.435 1 95.69 38 PRO B C 1
ATOM 844 O O . PRO B 1 38 ? -6.719 -0.444 2 1 95.69 38 PRO B O 1
ATOM 847 N N . GLY B 1 39 ? -7.914 0.263 0.266 1 96.69 39 GLY B N 1
ATOM 848 C CA . GLY B 1 39 ? -7.703 -0.97 -0.477 1 96.69 39 GLY B CA 1
ATOM 849 C C . GLY B 1 39 ? -6.254 -1.197 -0.859 1 96.69 39 GLY B C 1
ATOM 850 O O . GLY B 1 39 ? -5.727 -2.299 -0.689 1 96.69 39 GLY B O 1
ATOM 851 N N . LEU B 1 40 ? -5.641 -0.184 -1.303 1 97.88 40 LEU B N 1
ATOM 852 C CA . LEU B 1 40 ? -4.219 -0.251 -1.62 1 97.88 40 LEU B CA 1
ATOM 853 C C . LEU B 1 40 ? -3.398 -0.555 -0.371 1 97.88 40 LEU B C 1
ATOM 855 O O . LEU B 1 40 ? -2.424 -1.308 -0.432 1 97.88 40 LEU B O 1
ATOM 859 N N . GLY B 1 41 ? -3.822 0.069 0.683 1 97.56 41 GLY 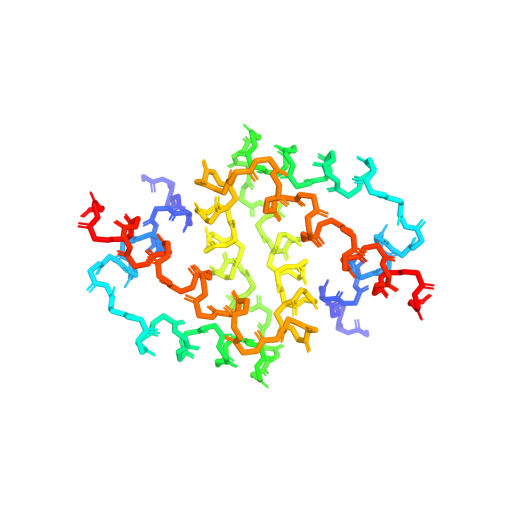B N 1
ATOM 860 C CA . GLY B 1 41 ? -3.131 -0.158 1.942 1 97.56 41 GLY B CA 1
ATOM 861 C C . GLY B 1 41 ? -3.146 -1.61 2.379 1 97.56 41 GLY B C 1
ATOM 862 O O . GLY B 1 41 ? -2.131 -2.139 2.836 1 97.56 41 GLY B O 1
ATOM 863 N N . VAL B 1 42 ? -4.309 -2.209 2.256 1 97.5 42 VAL B N 1
ATOM 864 C CA . VAL B 1 42 ? -4.438 -3.607 2.645 1 97.5 42 VAL B CA 1
ATOM 865 C C . VAL B 1 42 ? -3.551 -4.477 1.755 1 97.5 42 VAL B C 1
ATOM 867 O O . VAL B 1 42 ? -2.893 -5.402 2.238 1 97.5 42 VAL B O 1
ATOM 870 N N . LEU B 1 43 ? -3.482 -4.195 0.437 1 98.12 43 LEU B N 1
ATOM 871 C CA . LEU B 1 43 ? -2.643 -4.961 -0.477 1 98.12 43 LEU B CA 1
ATOM 872 C C . LEU B 1 43 ? -1.167 -4.797 -0.128 1 98.12 43 LEU B C 1
ATOM 874 O O . LEU B 1 43 ? -0.408 -5.77 -0.141 1 98.12 43 LEU B O 1
ATOM 878 N N . PHE B 1 44 ? -0.734 -3.584 0.219 1 98.25 44 PHE B N 1
ATOM 879 C CA . PHE B 1 44 ? 0.643 -3.322 0.62 1 98.25 44 PHE B CA 1
ATOM 880 C C . PHE B 1 44 ? 0.994 -4.094 1.886 1 98.25 44 PHE B C 1
ATOM 882 O O . PHE B 1 44 ? 2.086 -4.656 1.995 1 98.25 44 PHE B O 1
ATOM 889 N N . GLU B 1 45 ? 0.025 -4.047 2.793 1 97.69 45 GLU B N 1
ATOM 890 C CA . GLU B 1 45 ? 0.235 -4.785 4.035 1 97.69 45 GLU B CA 1
ATOM 891 C C . GLU B 1 45 ? 0.441 -6.273 3.768 1 97.69 45 GLU B C 1
ATOM 893 O O . GLU B 1 45 ? 1.33 -6.895 4.352 1 97.69 45 GLU B O 1
ATOM 898 N N . MET B 1 46 ? -0.322 -6.855 2.918 1 97.44 46 MET B N 1
ATOM 899 C CA . MET B 1 46 ? -0.208 -8.273 2.59 1 97.44 46 MET B CA 1
ATOM 900 C C . MET B 1 46 ? 1.142 -8.578 1.947 1 97.44 46 MET B C 1
ATOM 902 O O . MET B 1 46 ? 1.782 -9.578 2.279 1 97.44 46 MET B O 1
ATOM 906 N N . TYR B 1 47 ? 1.573 -7.711 1.066 1 97.88 47 TYR B N 1
ATOM 907 C CA . TYR B 1 47 ? 2.877 -7.906 0.446 1 97.88 47 TYR B CA 1
ATOM 908 C C . TYR B 1 47 ? 3.996 -7.773 1.473 1 97.88 47 TYR B C 1
ATOM 910 O O . TYR B 1 47 ? 4.91 -8.602 1.516 1 97.88 47 TYR B O 1
ATOM 918 N N . TRP B 1 48 ? 3.916 -6.797 2.281 1 97.88 48 TRP B N 1
ATOM 919 C CA . TRP B 1 48 ? 4.957 -6.496 3.258 1 97.88 48 TRP B CA 1
ATOM 920 C C . TRP B 1 48 ? 5.168 -7.672 4.207 1 97.88 48 TRP B C 1
ATOM 922 O O . TRP B 1 48 ? 6.305 -7.988 4.57 1 97.88 48 TRP B O 1
ATOM 932 N N . GLN B 1 49 ? 4.098 -8.281 4.578 1 96.12 49 GLN B N 1
ATOM 933 C CA . GLN B 1 49 ? 4.16 -9.375 5.543 1 96.12 49 GLN B CA 1
ATOM 934 C C . GLN B 1 49 ? 4.836 -10.602 4.941 1 96.12 49 GLN B C 1
ATOM 936 O O . GLN B 1 49 ? 5.352 -11.453 5.672 1 96.12 49 GLN B O 1
ATOM 941 N N . GLN B 1 50 ? 4.898 -10.641 3.639 1 95.44 50 GLN B N 1
ATOM 942 C CA . GLN B 1 50 ? 5.473 -11.797 2.961 1 95.44 50 GLN B CA 1
ATOM 943 C C . GLN B 1 50 ? 6.848 -11.477 2.387 1 95.44 50 GLN B C 1
ATOM 945 O O . GLN B 1 50 ? 7.625 -12.375 2.066 1 95.44 50 GLN B O 1
ATOM 950 N N . ALA B 1 51 ? 7.113 -10.25 2.197 1 96.38 51 ALA B N 1
ATOM 951 C CA . ALA B 1 51 ? 8.352 -9.812 1.569 1 96.38 51 ALA B CA 1
ATOM 952 C C . ALA B 1 51 ? 9.562 -10.172 2.428 1 96.38 51 ALA B C 1
ATOM 954 O O . ALA B 1 51 ? 9.492 -10.125 3.658 1 96.38 51 ALA B O 1
ATOM 955 N N . SER B 1 52 ? 10.641 -10.555 1.779 1 96.62 52 SER B N 1
ATOM 956 C CA . SER B 1 52 ? 11.914 -10.773 2.471 1 96.62 52 SER B CA 1
ATOM 957 C C . SER B 1 52 ? 12.523 -9.453 2.932 1 96.62 52 SER B C 1
ATOM 959 O O . SER B 1 52 ? 12.117 -8.383 2.484 1 96.62 52 SER B O 1
ATOM 961 N N . GLU B 1 53 ? 13.539 -9.57 3.754 1 96.19 53 GLU B N 1
ATOM 962 C CA . GLU B 1 53 ? 14.227 -8.367 4.223 1 96.19 53 GLU B CA 1
ATOM 963 C C . GLU B 1 53 ? 14.836 -7.594 3.057 1 96.19 53 GLU B C 1
ATOM 965 O O . GLU B 1 53 ? 14.82 -6.363 3.047 1 96.19 53 GLU B O 1
ATOM 970 N N . ASP B 1 54 ? 15.344 -8.352 2.129 1 96.69 54 ASP B N 1
ATOM 971 C CA . ASP B 1 54 ? 15.93 -7.715 0.955 1 96.69 54 ASP B CA 1
ATOM 972 C C . ASP B 1 54 ? 14.867 -6.969 0.149 1 96.69 54 ASP B C 1
ATOM 974 O O . ASP B 1 54 ? 15.117 -5.867 -0.347 1 96.69 54 ASP B O 1
ATOM 978 N N . GLU B 1 55 ? 13.758 -7.512 -0.025 1 96.5 55 GLU B N 1
ATOM 979 C CA . GLU B 1 55 ? 12.656 -6.883 -0.751 1 96.5 55 GLU B CA 1
ATOM 980 C C . GLU B 1 55 ? 12.172 -5.629 -0.032 1 96.5 55 GLU B C 1
ATOM 982 O O . GLU B 1 55 ? 11.914 -4.602 -0.666 1 96.5 55 GLU B O 1
ATOM 987 N N . LYS B 1 56 ? 12.055 -5.738 1.282 1 97.69 56 LYS B N 1
ATOM 988 C CA . LYS B 1 56 ? 11.625 -4.586 2.074 1 97.69 56 LYS B CA 1
ATOM 989 C C . LYS B 1 56 ? 12.641 -3.445 1.97 1 97.69 56 LYS B C 1
ATOM 991 O O . LYS B 1 56 ? 12.258 -2.279 1.853 1 97.69 56 LYS B O 1
ATOM 996 N N . GLU B 1 57 ? 13.891 -3.809 2.008 1 97.38 57 GLU B N 1
ATOM 997 C CA . GLU B 1 57 ? 14.938 -2.803 1.876 1 97.38 57 GLU B CA 1
ATOM 998 C C . GLU B 1 57 ? 14.875 -2.109 0.518 1 97.38 57 GLU B C 1
ATOM 1000 O O . GLU B 1 57 ? 15.117 -0.906 0.417 1 97.38 57 GLU B O 1
ATOM 1005 N N . GLY B 1 58 ? 14.641 -2.93 -0.529 1 96.69 58 GLY B N 1
ATOM 1006 C CA . GLY B 1 58 ? 14.469 -2.346 -1.849 1 96.69 58 GLY B CA 1
ATOM 1007 C C . GLY B 1 58 ? 13.32 -1.351 -1.916 1 96.69 58 GLY B C 1
ATOM 1008 O O . GLY B 1 58 ? 13.453 -0.284 -2.518 1 96.69 58 GLY B O 1
ATOM 1009 N N . ILE B 1 59 ? 12.266 -1.687 -1.306 1 97.94 59 ILE B N 1
ATOM 1010 C CA . ILE B 1 59 ? 11.102 -0.811 -1.269 1 97.94 59 ILE B CA 1
ATOM 1011 C C . ILE B 1 59 ? 11.445 0.469 -0.508 1 97.94 59 ILE B C 1
ATOM 1013 O O . ILE B 1 59 ? 11.148 1.572 -0.975 1 97.94 59 ILE B O 1
ATOM 1017 N N . LEU B 1 60 ? 12.086 0.293 0.624 1 98.44 60 LEU B N 1
ATOM 1018 C CA . LEU B 1 60 ? 12.406 1.433 1.476 1 98.44 60 LEU B CA 1
ATOM 1019 C C . LEU B 1 60 ? 13.375 2.381 0.772 1 98.44 60 LEU B C 1
ATOM 1021 O O . LEU B 1 60 ? 13.25 3.602 0.887 1 98.44 60 LEU B O 1
ATOM 1025 N N . ASN B 1 61 ? 14.281 1.844 0.07 1 98.06 61 ASN B N 1
ATOM 1026 C CA . ASN B 1 61 ? 15.219 2.668 -0.68 1 98.06 61 ASN B CA 1
ATOM 1027 C C . ASN B 1 61 ? 14.508 3.527 -1.72 1 98.06 61 ASN B C 1
ATOM 1029 O O . ASN B 1 61 ? 14.766 4.73 -1.819 1 98.06 61 ASN B O 1
ATOM 1033 N N . LYS B 1 62 ? 13.672 2.977 -2.447 1 97.5 62 LYS B N 1
ATOM 1034 C CA . LYS B 1 62 ? 12.938 3.697 -3.484 1 97.5 62 LYS B CA 1
ATOM 1035 C C . LYS B 1 62 ? 11.984 4.723 -2.873 1 97.5 62 LYS B C 1
ATOM 1037 O O . LYS B 1 62 ? 11.836 5.828 -3.398 1 97.5 62 LYS B O 1
ATOM 1042 N N . LEU B 1 63 ? 11.352 4.348 -1.802 1 98.25 63 LEU B N 1
ATOM 1043 C CA . LEU B 1 63 ? 10.453 5.273 -1.12 1 98.25 63 LEU B CA 1
ATOM 1044 C C . LEU B 1 63 ? 11.219 6.48 -0.59 1 98.25 63 LEU B C 1
ATOM 1046 O O . LEU B 1 63 ? 10.734 7.613 -0.678 1 98.25 63 LEU B O 1
ATOM 1050 N N . GLU B 1 64 ? 12.336 6.191 -0.004 1 98.31 64 GLU B N 1
ATOM 1051 C CA . GLU B 1 64 ? 13.156 7.289 0.505 1 98.31 64 GLU B CA 1
ATOM 1052 C C . GLU B 1 64 ? 13.516 8.273 -0.606 1 98.31 64 GLU B C 1
ATOM 1054 O O . GLU B 1 64 ? 13.469 9.484 -0.407 1 98.31 64 GLU B O 1
ATOM 1059 N N . GLU B 1 65 ? 13.914 7.75 -1.76 1 97.56 65 GLU B N 1
ATOM 1060 C CA . GLU B 1 65 ? 14.219 8.594 -2.908 1 97.56 65 GLU B CA 1
ATOM 1061 C C . GLU B 1 65 ? 13.008 9.438 -3.309 1 97.56 65 GLU B C 1
ATOM 1063 O O . GLU B 1 65 ? 13.133 10.625 -3.59 1 97.56 65 GLU B O 1
ATOM 1068 N N . GLU B 1 66 ? 11.875 8.836 -3.326 1 96.5 66 GLU B N 1
ATOM 1069 C CA . GLU B 1 66 ? 10.648 9.516 -3.736 1 96.5 66 GLU B CA 1
ATOM 1070 C C . GLU B 1 66 ? 10.266 10.602 -2.74 1 96.5 66 GLU B C 1
ATOM 1072 O O . GLU B 1 66 ? 9.93 11.719 -3.137 1 96.5 66 GLU B O 1
ATOM 1077 N N . VAL B 1 67 ? 10.32 10.312 -1.45 1 97.56 67 VAL B N 1
ATOM 1078 C CA . VAL B 1 67 ? 9.852 11.273 -0.459 1 97.56 67 VAL B CA 1
ATOM 1079 C C . VAL B 1 67 ? 10.891 12.383 -0.291 1 97.56 67 VAL B C 1
ATOM 1081 O O . VAL B 1 67 ? 10.578 13.469 0.204 1 97.56 67 VAL B O 1
ATOM 1084 N N . GLY B 1 68 ? 12.125 12.039 -0.632 1 96.25 68 GLY B N 1
ATOM 1085 C CA . GLY B 1 68 ? 13.156 13.062 -0.662 1 96.25 68 GLY B CA 1
ATOM 1086 C C . GLY B 1 68 ? 12.922 14.117 -1.731 1 96.25 68 GLY B C 1
ATOM 1087 O O . GLY B 1 68 ? 13.422 15.234 -1.628 1 96.25 68 GLY B O 1
ATOM 1088 N N . LYS B 1 69 ? 12.211 13.75 -2.773 1 95 69 LYS B N 1
ATOM 1089 C CA . LYS B 1 69 ? 11.93 14.648 -3.887 1 95 69 LYS B CA 1
ATOM 1090 C C . LYS B 1 69 ? 10.695 15.5 -3.605 1 95 69 LYS B C 1
ATOM 1092 O O . LYS B 1 69 ? 10.398 16.438 -4.352 1 95 69 LYS 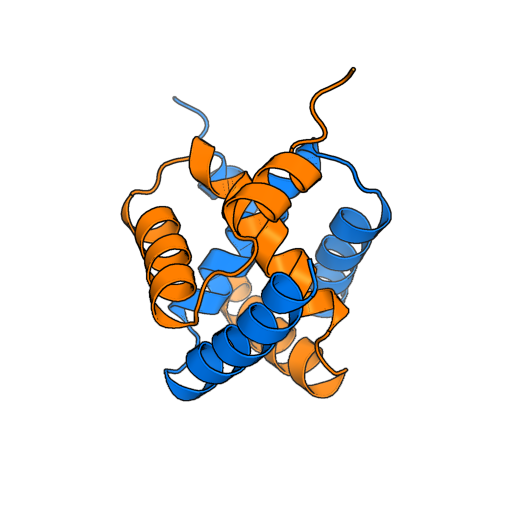B O 1
ATOM 1097 N N . LEU B 1 70 ? 9.945 15.086 -2.656 1 90.62 70 LEU B N 1
ATOM 1098 C CA . LEU B 1 70 ? 8.75 15.852 -2.316 1 90.62 70 LEU B CA 1
ATOM 1099 C C . LEU B 1 70 ? 9.133 17.203 -1.706 1 90.62 70 LEU B C 1
ATOM 1101 O O . LEU B 1 70 ? 10.203 17.344 -1.113 1 90.62 70 LEU B O 1
#

Foldseek 3Di:
DPPPLLVVLCVVCPPPDPVRVVCLLVCCVVVVDPVSVVSVVSVVVVCVVVDDPVRVVVVVVVVVVVVVVD/DPPPLLVVLCVVCPPPDPVRVVCLLVCCVVVVDPVSVVSVVSVVVVCVVVDDPVRVVVVVVVVVVVVVVD

Secondary structure (DSSP, 8-state):
----HHHHHHHHHTT--HHHHHHHHHHHHHH--GGGHHHHHHHHHHHHHH--HHHHHHHHHHHHHHHH--/----HHHHHHHHHTT--HHHHHHHHHHHHHH--GGGHHHHHHHHHHHHHH--HHHHHHHHHHHHHHHH--

Radius of gyration: 14.13 Å; Cα contacts (8 Å, |Δi|>4): 136; chains: 2; bounding box: 36×42×30 Å

InterPro domains:
  IPR017525 Small, acid-soluble spore protein I [MF_00669] (1-68)
  IPR017525 Small, acid-soluble spore protein I [PF14098] (3-66)
  IPR017525 Sma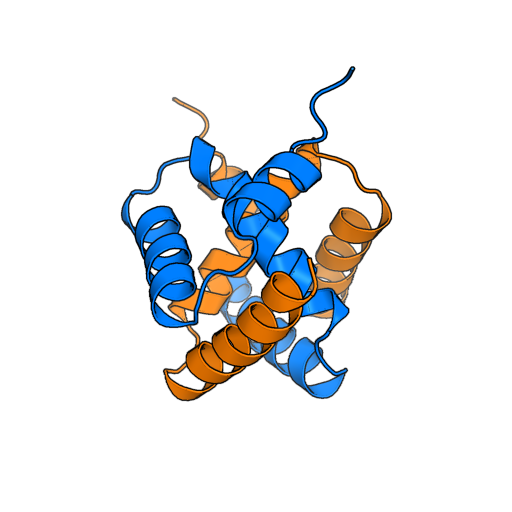ll, acid-soluble spore protein I [TIGR03092] (4-66)

pLDDT: mean 94.01, std 10.42, range [37.06, 98.5]

Solvent-accessible surface area (backbone atoms only — not comparable to full-atom values): 7666 Å² total; per-residue (Å²): 129,83,83,52,64,63,57,55,48,51,59,69,46,40,63,37,48,50,69,56,49,49,50,53,53,50,48,39,60,71,68,65,46,70,87,39,24,42,53,41,11,49,54,40,48,58,40,58,77,67,47,50,71,68,55,49,49,54,50,34,55,54,41,26,57,54,24,55,69,96,127,83,82,54,62,62,56,56,47,51,60,70,46,40,64,37,48,50,69,56,49,49,50,53,54,50,48,38,59,71,67,63,45,71,88,40,23,43,54,42,11,50,53,41,49,57,39,58,76,66,46,50,72,67,54,50,50,54,50,33,53,53,40,26,56,54,24,55,71,94

Organism: NCBI:txid94136

Sequence (140 aa):
MDLNLRKAIQNNVAGHNEEQLEATITEAIQSGEEKMLPGLGVLFEMYWQQASEDEKEGILNKLEEEVGKLMDLNLRKAIQNNVAGHNEEQLEATITEAIQSGEEKMLPGLGVLFEMYWQQASEDEKEGILNKLEEEVGKL